Protein AF-A0A0D0E1J7-F1 (afdb_monomer)

Secondary structure (DSSP, 8-state):
-HHHHHHHTTS---------GGG-PBPTT----TT--SSPPPTT----EEEE-B-TTSSBPB-TTSPBPEEEEPPPPEEETTEEE-SB--TTSTTTT-B--HHHHHHHTT-TTTTTSBSS-GGG-PPTT-SSSBHHHHHHTSHHHHSPPBTTT--

Foldseek 3Di:
DVVCCPPPVPDDDDDDDDPPPVQQAFDQQADALPPFAQAFDDPVDAAAGWDFDADPVRHFDADPVRHGDIDGDHHDFFDAPNHTQRQADPPPDPRHRHGGHLLRSVVVNVNPPLVVAASADPPNPDDVPDQPRHSSSVSCPDPRNVPRDGPVRVD

Sequence (155 aa):
MDILDEYYGGNNHILVFDNATTHLKRADTALSAHKMPKHTPKEGNNWGVEVNTTGENGKPVYTANGRICKIKVPMADGTFDGKAQPLYSPLNHRRAGVFKGMAVILEECGFEDAINLKAQCKDFKFMKDATHCCCCRILYTQPDFVMVELLLETH

Solvent-accessible surface area (backbone atoms only — not comparable to full-atom values): 9525 Å² total; per-residue (Å²): 115,64,68,50,53,73,77,41,64,91,59,92,82,84,88,83,79,75,91,52,79,87,60,65,49,52,53,82,40,52,60,62,48,74,90,62,50,39,57,49,58,58,92,98,52,73,67,52,43,78,35,76,35,62,45,99,83,75,43,76,36,62,42,100,84,73,44,72,34,68,44,74,40,71,56,53,63,45,53,54,98,91,35,82,37,69,55,42,35,55,82,94,40,101,54,42,73,32,34,45,18,45,22,53,55,33,43,77,69,69,39,77,67,34,77,77,42,44,50,59,53,70,94,74,58,66,61,86,92,54,54,78,72,14,41,30,46,41,47,43,69,34,66,53,42,59,70,57,68,32,57,77,73,77,115

Nearest PDB structures (foldseek):
  3in9-assembly1_A  TM=7.636E-01  e=5.820E-01  Bacteroides thetaiotaomicron
  3ina-assembly1_A  TM=6.256E-01  e=4.230E-01  Bacteroides thetaiotaomicron
  3ilr-assembly1_A  TM=5.536E-01  e=1.723E+00  Bacteroides thetaiotaomicron
  3ikw-assembly1_A  TM=5.682E-01  e=1.957E+00  Bacteroides thetaiotaomicron

Radius of gyration: 19.34 Å; Cα contacts (8 Å, |Δi|>4): 221; chains: 1; bounding box: 44×58×44 Å

Organism: NCBI:txid930991

Structure (mmCIF, N/CA/C/O backbone):
data_AF-A0A0D0E1J7-F1
#
_entry.id   AF-A0A0D0E1J7-F1
#
loop_
_atom_site.group_PDB
_atom_site.id
_atom_site.type_symbol
_atom_site.label_atom_id
_atom_site.label_alt_id
_atom_site.label_comp_id
_atom_site.label_asym_id
_atom_site.label_entity_id
_atom_site.label_seq_id
_atom_site.pdbx_PDB_ins_code
_atom_site.Cartn_x
_atom_site.Cartn_y
_atom_site.Cartn_z
_atom_site.occupancy
_atom_site.B_iso_or_equiv
_atom_site.auth_seq_id
_atom_site.auth_comp_id
_atom_site.auth_asym_id
_atom_site.auth_atom_id
_atom_site.pdbx_PDB_model_num
ATOM 1 N N . MET A 1 1 ? 5.771 -24.558 -14.704 1.00 58.47 1 MET A N 1
ATOM 2 C CA . MET A 1 1 ? 6.262 -25.800 -14.054 1.00 58.47 1 MET A CA 1
ATOM 3 C C . MET A 1 1 ? 7.057 -26.643 -15.057 1.00 58.47 1 MET A C 1
ATOM 5 O O . MET A 1 1 ? 7.104 -27.862 -14.978 1.00 58.47 1 MET A O 1
ATOM 9 N N . ASP A 1 2 ? 7.759 -25.980 -15.975 1.00 66.31 2 ASP A N 1
ATOM 10 C CA . ASP A 1 2 ? 8.063 -26.558 -17.287 1.00 66.31 2 ASP A CA 1
ATOM 11 C C . ASP A 1 2 ? 9.156 -27.635 -17.214 1.00 66.31 2 ASP A C 1
ATOM 13 O O . ASP A 1 2 ? 9.142 -28.589 -17.979 1.00 66.31 2 ASP A O 1
ATOM 17 N N . ILE A 1 3 ? 10.044 -27.550 -16.217 1.00 75.69 3 ILE A N 1
ATOM 18 C CA . ILE A 1 3 ? 11.101 -28.543 -15.964 1.00 75.69 3 ILE A CA 1
ATOM 19 C C . ILE A 1 3 ? 10.521 -29.894 -15.514 1.00 75.69 3 ILE A C 1
ATOM 21 O O . ILE A 1 3 ? 11.057 -30.946 -15.857 1.00 75.69 3 ILE A O 1
ATOM 25 N N . LEU A 1 4 ? 9.448 -29.902 -14.720 1.00 80.06 4 LEU A N 1
ATOM 26 C CA . LEU A 1 4 ? 8.867 -31.164 -14.255 1.00 80.06 4 LEU A CA 1
ATOM 27 C C . LEU A 1 4 ? 8.105 -31.860 -15.379 1.00 80.06 4 LEU A C 1
ATOM 29 O O . LEU A 1 4 ? 8.221 -33.074 -15.521 1.00 80.06 4 LEU A O 1
ATOM 33 N N . ASP A 1 5 ? 7.409 -31.091 -16.210 1.00 76.88 5 ASP A N 1
ATOM 34 C CA . ASP A 1 5 ? 6.694 -31.621 -17.367 1.00 76.88 5 ASP A CA 1
ATOM 35 C C . ASP A 1 5 ? 7.664 -32.128 -18.448 1.00 76.88 5 ASP A C 1
ATOM 37 O O . ASP A 1 5 ? 7.455 -33.207 -19.005 1.00 76.88 5 ASP A O 1
ATOM 41 N N . GLU A 1 6 ? 8.764 -31.407 -18.697 1.00 82.56 6 GLU A N 1
ATOM 42 C CA . GLU A 1 6 ? 9.773 -31.762 -19.706 1.00 82.56 6 GLU A CA 1
ATOM 43 C C . GLU A 1 6 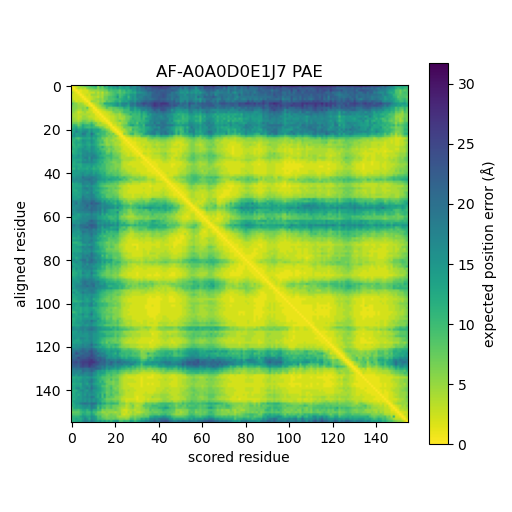? 10.562 -33.027 -19.336 1.00 82.56 6 GLU A C 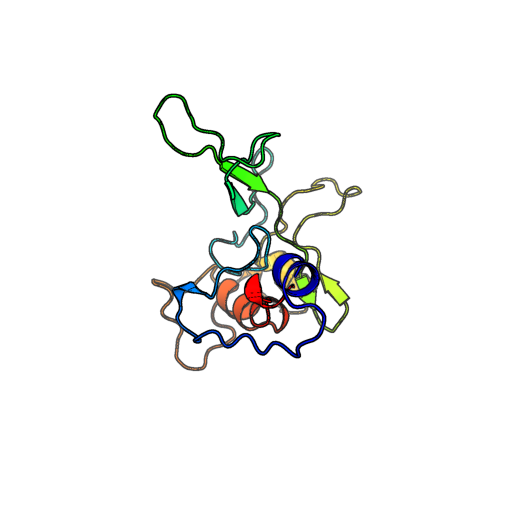1
ATOM 45 O O . GLU A 1 6 ? 10.752 -33.909 -20.175 1.00 82.56 6 GLU A O 1
ATOM 50 N N . TYR A 1 7 ? 11.010 -33.143 -18.082 1.00 80.56 7 TYR A N 1
ATOM 51 C CA . TYR A 1 7 ? 11.910 -34.229 -17.670 1.00 80.56 7 TYR A CA 1
ATOM 52 C C . TYR A 1 7 ? 11.205 -35.362 -16.917 1.00 80.56 7 TYR A C 1
ATOM 54 O O . TYR A 1 7 ? 11.750 -36.462 -16.812 1.00 80.56 7 TYR A O 1
ATOM 62 N N . TYR A 1 8 ? 10.001 -35.121 -16.393 1.00 80.44 8 TYR A N 1
ATOM 63 C CA . TYR A 1 8 ? 9.317 -36.042 -15.484 1.00 80.44 8 TYR A CA 1
ATOM 64 C C . TYR A 1 8 ? 7.786 -36.064 -15.655 1.00 80.44 8 TYR A C 1
ATOM 66 O O . TYR A 1 8 ? 7.076 -36.375 -14.693 1.00 80.44 8 TYR A O 1
ATOM 74 N N . GLY A 1 9 ? 7.268 -35.789 -16.858 1.00 76.69 9 GLY A N 1
ATOM 75 C CA . GLY A 1 9 ? 5.829 -35.631 -17.137 1.00 76.69 9 GLY A CA 1
ATOM 76 C C . GLY A 1 9 ? 4.928 -36.857 -16.896 1.00 76.69 9 GLY A C 1
ATOM 77 O O . GLY A 1 9 ? 3.716 -36.766 -17.050 1.00 76.69 9 GLY A O 1
ATOM 78 N N . GLY A 1 10 ? 5.487 -38.010 -16.513 1.00 81.69 10 GLY A N 1
ATOM 79 C CA . GLY A 1 10 ? 4.728 -39.209 -16.128 1.00 81.69 10 GLY A CA 1
ATOM 80 C C . GLY A 1 10 ? 4.525 -39.393 -14.619 1.00 81.69 10 GLY A C 1
ATOM 81 O O . GLY A 1 10 ? 3.883 -40.361 -14.216 1.00 81.69 10 GLY A O 1
ATOM 82 N N . ASN A 1 11 ? 5.088 -38.513 -13.785 1.00 81.75 11 ASN A N 1
ATOM 83 C CA . ASN A 1 11 ? 5.076 -38.647 -12.329 1.00 81.75 11 ASN A CA 1
ATOM 84 C C . ASN A 1 11 ? 4.244 -37.544 -11.669 1.00 81.75 11 ASN A C 1
ATOM 86 O O . ASN A 1 11 ? 4.262 -36.395 -12.100 1.00 81.75 11 ASN A O 1
ATOM 90 N N . ASN A 1 12 ? 3.582 -37.883 -10.561 1.00 79.69 12 ASN A N 1
ATOM 91 C CA . ASN A 1 12 ? 2.987 -36.883 -9.680 1.00 79.69 12 ASN A CA 1
ATOM 92 C C . ASN A 1 12 ? 4.080 -36.280 -8.795 1.00 79.69 12 ASN A C 1
ATOM 94 O O . ASN A 1 12 ? 4.724 -36.998 -8.027 1.00 79.69 12 ASN A O 1
ATOM 98 N N . HIS A 1 13 ? 4.262 -34.964 -8.876 1.00 80.88 13 HIS A N 1
ATOM 99 C CA . HIS A 1 13 ? 5.256 -34.234 -8.092 1.00 80.88 13 HIS A CA 1
ATOM 100 C C . HIS A 1 13 ? 4.587 -33.501 -6.933 1.00 80.88 13 HIS A C 1
ATOM 102 O O . HIS A 1 13 ? 3.605 -32.790 -7.130 1.00 80.88 13 HIS A O 1
ATOM 108 N N . ILE A 1 14 ? 5.135 -33.652 -5.726 1.00 79.94 14 ILE A N 1
ATOM 109 C CA . ILE A 1 14 ? 4.740 -32.864 -4.554 1.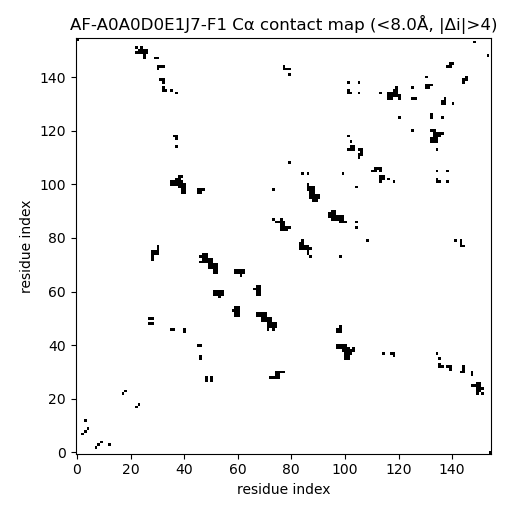00 79.94 14 ILE A CA 1
ATOM 110 C C . ILE A 1 14 ? 5.934 -31.997 -4.172 1.00 79.94 14 ILE A C 1
ATOM 112 O O . ILE A 1 14 ? 6.968 -32.506 -3.740 1.00 79.94 14 ILE A O 1
ATOM 116 N N . LEU A 1 15 ? 5.790 -30.685 -4.338 1.00 79.56 15 LEU A N 1
ATOM 117 C CA . LEU A 1 15 ? 6.775 -29.702 -3.903 1.00 79.56 15 LEU A CA 1
ATOM 118 C C . LEU A 1 15 ? 6.387 -29.224 -2.504 1.00 79.56 15 LEU A C 1
ATOM 120 O O . LEU A 1 15 ? 5.320 -28.645 -2.315 1.00 79.56 15 LEU A O 1
ATOM 124 N N . VAL A 1 16 ? 7.247 -29.492 -1.523 1.00 79.19 16 VAL A N 1
ATOM 125 C CA . VAL A 1 16 ? 7.067 -29.038 -0.141 1.00 79.19 16 VAL A CA 1
ATOM 126 C C . VAL A 1 16 ? 8.097 -27.958 0.138 1.00 79.19 16 VAL A C 1
ATOM 128 O O . VAL A 1 16 ? 9.299 -28.203 0.046 1.00 79.19 16 VAL A O 1
ATOM 131 N N . PHE A 1 17 ? 7.619 -26.772 0.492 1.00 75.38 17 PHE A N 1
ATOM 132 C CA . PHE A 1 17 ? 8.446 -25.666 0.956 1.00 75.38 17 PHE A CA 1
ATOM 133 C C . PHE A 1 17 ? 8.258 -25.504 2.462 1.00 75.38 17 PHE A C 1
ATOM 135 O O . PHE A 1 17 ? 7.186 -25.802 2.994 1.00 75.38 17 PHE A O 1
ATOM 142 N N . ASP A 1 18 ? 9.299 -25.058 3.161 1.00 77.12 18 ASP A N 1
ATOM 143 C CA . ASP A 1 18 ? 9.134 -24.647 4.548 1.00 77.12 18 ASP A CA 1
ATOM 144 C C . ASP A 1 18 ? 8.500 -23.243 4.615 1.00 77.12 18 ASP A C 1
ATOM 146 O O . ASP A 1 18 ? 8.586 -22.439 3.686 1.00 77.12 18 ASP A O 1
ATOM 150 N N . ASN A 1 19 ? 7.847 -22.926 5.734 1.00 66.38 19 ASN A N 1
ATOM 151 C CA . ASN A 1 19 ? 7.306 -21.585 5.983 1.00 66.38 19 ASN A CA 1
ATOM 152 C C . ASN A 1 19 ? 8.397 -20.623 6.493 1.00 66.38 19 ASN A C 1
ATOM 154 O O . ASN A 1 19 ? 8.105 -19.717 7.284 1.00 66.38 19 ASN A O 1
ATOM 158 N N . ALA A 1 20 ? 9.667 -20.821 6.111 1.00 72.56 20 ALA A N 1
ATOM 159 C CA . ALA A 1 20 ? 10.720 -19.899 6.505 1.00 72.56 20 ALA A CA 1
ATOM 160 C C . ALA A 1 20 ? 10.433 -18.506 5.929 1.00 72.56 20 ALA A C 1
ATOM 162 O O . ALA A 1 20 ? 9.971 -18.341 4.799 1.00 72.56 20 ALA A O 1
ATOM 163 N N . THR A 1 21 ? 10.738 -17.466 6.706 1.00 67.50 21 THR A N 1
ATOM 164 C CA . THR A 1 21 ? 10.434 -16.070 6.343 1.00 67.50 21 THR A CA 1
ATOM 165 C C . THR A 1 21 ? 11.096 -15.620 5.037 1.00 67.50 21 THR A C 1
ATOM 167 O O . THR A 1 21 ? 10.645 -14.657 4.419 1.00 67.50 21 THR A O 1
ATOM 170 N N . THR A 1 22 ? 12.126 -16.337 4.584 1.00 61.50 22 THR A N 1
ATOM 171 C CA . THR A 1 22 ? 12.816 -16.158 3.300 1.00 61.50 22 THR A CA 1
ATOM 172 C C . THR A 1 22 ? 11.938 -16.449 2.083 1.00 61.50 22 THR A C 1
ATOM 174 O O . THR A 1 22 ? 12.212 -15.919 1.007 1.00 61.50 22 THR A O 1
ATOM 177 N N . HIS A 1 23 ? 10.871 -17.232 2.247 1.00 60.66 23 HIS A N 1
ATOM 178 C CA . HIS A 1 23 ? 9.929 -17.607 1.191 1.00 60.66 23 HIS A CA 1
ATOM 179 C C . HIS A 1 23 ? 8.694 -16.692 1.124 1.00 60.66 23 HIS A C 1
ATOM 181 O O . HIS A 1 23 ? 7.900 -16.781 0.195 1.00 60.66 23 HIS A O 1
ATOM 187 N N . LEU A 1 24 ? 8.567 -15.721 2.036 1.00 74.12 24 LEU A N 1
ATOM 188 C CA . LEU A 1 24 ? 7.419 -14.807 2.114 1.00 74.12 24 LEU A CA 1
ATOM 189 C C . LEU A 1 24 ? 7.500 -13.622 1.130 1.00 74.12 24 LEU A C 1
ATOM 191 O O . LEU A 1 24 ? 6.955 -12.545 1.398 1.00 74.12 24 LEU A O 1
ATOM 195 N N . LYS A 1 25 ? 8.199 -13.772 -0.004 1.00 82.94 25 LYS A N 1
ATOM 196 C CA . LYS A 1 25 ? 8.289 -12.688 -0.989 1.00 82.94 25 LYS A CA 1
ATOM 197 C C . LYS A 1 25 ? 6.933 -12.522 -1.686 1.00 82.94 25 LYS A C 1
ATOM 199 O O . LYS A 1 25 ? 6.490 -13.401 -2.417 1.00 82.94 25 LYS A O 1
ATOM 204 N N . ARG A 1 26 ? 6.315 -11.358 -1.496 1.00 86.56 26 ARG A N 1
ATOM 205 C CA . ARG A 1 26 ? 5.124 -10.908 -2.233 1.00 86.56 26 ARG A CA 1
ATOM 206 C C . ARG A 1 26 ? 5.518 -10.295 -3.578 1.00 86.56 26 ARG A C 1
ATOM 208 O O . ARG A 1 26 ? 6.674 -9.904 -3.766 1.00 86.56 26 ARG A O 1
ATOM 215 N N . ALA A 1 27 ? 4.556 -10.182 -4.494 1.00 88.12 27 ALA A N 1
ATOM 216 C CA . ALA A 1 27 ? 4.764 -9.452 -5.741 1.00 88.12 27 ALA A CA 1
ATOM 217 C C . ALA A 1 27 ? 5.204 -8.002 -5.466 1.00 88.12 27 ALA A C 1
ATOM 219 O O . ALA A 1 27 ? 4.813 -7.392 -4.470 1.00 88.12 27 ALA A O 1
ATOM 220 N N . ASP A 1 28 ? 6.019 -7.440 -6.357 1.00 88.19 28 ASP A N 1
ATOM 221 C CA . ASP A 1 28 ? 6.655 -6.135 -6.142 1.00 88.19 28 ASP A CA 1
ATOM 222 C C . ASP A 1 28 ? 5.631 -4.981 -6.007 1.00 88.19 28 ASP A C 1
ATOM 224 O O . ASP A 1 28 ? 5.905 -3.979 -5.348 1.00 88.19 28 ASP A O 1
ATOM 228 N N . THR A 1 29 ? 4.437 -5.130 -6.590 1.00 90.88 29 THR A N 1
ATOM 229 C CA . THR A 1 29 ? 3.317 -4.171 -6.521 1.00 90.88 29 THR A CA 1
ATOM 230 C C . THR A 1 29 ? 2.228 -4.570 -5.525 1.00 90.88 29 THR A C 1
ATOM 232 O O . THR A 1 29 ? 1.186 -3.914 -5.470 1.00 90.88 29 THR A O 1
ATOM 235 N N . ALA A 1 30 ? 2.433 -5.636 -4.750 1.00 91.25 30 ALA A N 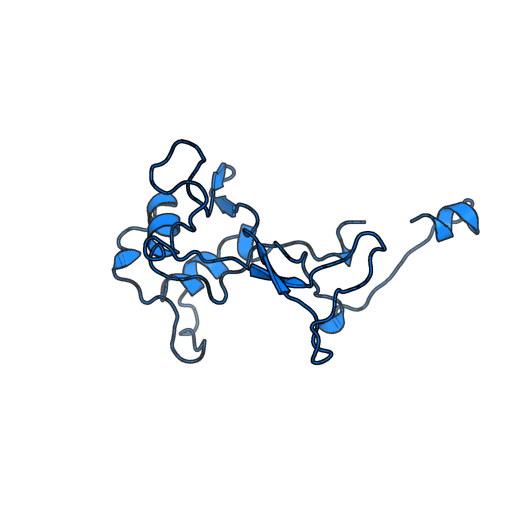1
ATOM 236 C CA . ALA A 1 30 ? 1.405 -6.177 -3.876 1.00 91.25 30 ALA A CA 1
ATOM 237 C C . ALA A 1 30 ? 1.016 -5.218 -2.737 1.00 91.25 30 ALA A C 1
ATOM 239 O O . ALA A 1 30 ? 1.790 -4.341 -2.335 1.00 91.25 30 ALA A O 1
ATOM 240 N N . LEU A 1 31 ? -0.189 -5.413 -2.196 1.00 92.25 31 LEU A N 1
ATOM 241 C CA . LEU A 1 31 ? -0.738 -4.561 -1.147 1.00 92.25 31 LEU A CA 1
ATOM 242 C C . LEU A 1 31 ? 0.133 -4.568 0.115 1.00 92.25 31 LEU A C 1
ATOM 244 O O . LEU A 1 31 ? 0.597 -5.604 0.604 1.00 92.25 31 LEU A O 1
ATOM 248 N N . SER A 1 32 ? 0.351 -3.375 0.662 1.00 90.75 32 SER A N 1
ATOM 249 C CA . SER A 1 32 ? 1.065 -3.183 1.918 1.00 90.75 32 SER A CA 1
ATOM 250 C C . SER A 1 32 ? 0.665 -1.872 2.568 1.00 90.75 32 SER A C 1
ATOM 252 O O . SER A 1 32 ? 0.775 -0.813 1.960 1.00 90.75 32 SER A O 1
ATOM 254 N N . ALA A 1 33 ? 0.289 -1.928 3.845 1.00 90.44 33 ALA A N 1
ATOM 255 C CA . ALA A 1 33 ? -0.002 -0.735 4.637 1.00 90.44 33 ALA A CA 1
ATOM 256 C C . ALA A 1 33 ? 1.268 0.049 5.032 1.00 90.44 33 ALA A C 1
ATOM 258 O O . ALA A 1 33 ? 1.197 1.140 5.604 1.00 90.44 33 ALA A O 1
ATOM 259 N N . HIS A 1 34 ? 2.453 -0.513 4.784 1.00 86.44 34 HIS A N 1
ATOM 260 C CA . HIS A 1 34 ? 3.712 0.037 5.263 1.00 86.44 34 HIS A CA 1
ATOM 261 C C . HIS A 1 34 ? 4.176 1.220 4.397 1.00 86.44 34 HIS A C 1
ATOM 263 O O . HIS A 1 34 ? 4.221 1.130 3.173 1.00 86.44 34 HIS A O 1
ATOM 269 N N . LYS A 1 35 ? 4.584 2.327 5.037 1.00 89.75 35 LYS A N 1
ATOM 270 C CA . LYS A 1 35 ? 5.051 3.578 4.394 1.00 89.75 35 LYS A CA 1
ATOM 271 C C . LYS A 1 35 ? 4.014 4.315 3.530 1.00 89.75 35 LYS A C 1
ATOM 273 O O . LYS A 1 35 ? 4.391 5.295 2.884 1.00 89.75 35 LYS A O 1
ATOM 278 N N . MET A 1 36 ? 2.743 3.909 3.531 1.00 94.56 36 MET A N 1
ATOM 279 C CA . MET A 1 36 ? 1.674 4.662 2.867 1.00 94.56 36 MET A CA 1
ATOM 280 C C . MET A 1 36 ? 1.515 6.052 3.519 1.00 94.56 36 MET A C 1
ATOM 282 O O . MET A 1 36 ? 1.416 6.151 4.745 1.00 94.56 36 MET A O 1
ATOM 286 N N . PRO A 1 37 ? 1.484 7.151 2.744 1.00 95.81 37 PRO A N 1
ATOM 287 C CA . PRO A 1 37 ? 1.184 8.477 3.266 1.00 95.81 37 PRO A CA 1
ATOM 288 C C . PRO A 1 37 ? -0.249 8.557 3.790 1.00 95.81 37 PRO A C 1
ATOM 290 O O . PRO A 1 37 ? -1.183 8.064 3.162 1.00 95.81 37 PRO A O 1
ATOM 293 N N . LYS A 1 38 ? -0.455 9.242 4.919 1.00 96.81 38 LYS A N 1
ATOM 294 C CA . LYS A 1 38 ? -1.810 9.488 5.440 1.00 96.81 38 LYS A CA 1
ATOM 295 C C . LYS A 1 38 ? -2.636 10.364 4.503 1.00 96.81 38 LYS A C 1
ATOM 297 O O . LYS A 1 38 ? -3.799 10.073 4.253 1.00 96.81 38 LYS A O 1
ATOM 302 N N . HIS A 1 39 ? -2.029 11.440 4.017 1.00 97.00 39 HIS A N 1
ATOM 303 C CA . HIS A 1 39 ? -2.682 12.417 3.159 1.00 97.00 39 HIS A CA 1
ATOM 304 C C . HIS A 1 39 ? -2.295 12.181 1.707 1.00 97.00 39 HIS A C 1
ATOM 306 O O . HIS A 1 39 ? -1.195 11.696 1.422 1.00 97.00 39 HIS A O 1
ATOM 312 N N . THR A 1 40 ? -3.176 12.584 0.798 1.00 95.88 40 THR A N 1
ATOM 313 C CA . THR A 1 40 ? -2.849 12.683 -0.622 1.00 95.88 40 THR A CA 1
ATOM 314 C C . THR A 1 40 ? -1.568 13.520 -0.773 1.00 95.88 40 THR A C 1
ATOM 316 O O . THR A 1 40 ? -1.486 14.596 -0.168 1.00 95.88 40 THR A O 1
ATOM 319 N N . PRO A 1 41 ? -0.558 13.075 -1.546 1.00 95.44 41 PRO A N 1
ATOM 320 C CA . PRO A 1 41 ? 0.664 13.845 -1.786 1.00 95.44 41 PRO A CA 1
ATOM 321 C C . PRO A 1 41 ? 0.378 15.266 -2.298 1.00 95.44 41 PRO A C 1
ATOM 323 O O . PRO A 1 41 ? -0.734 15.571 -2.718 1.00 95.44 41 PRO A O 1
ATOM 326 N N . LYS A 1 42 ? 1.357 16.173 -2.286 1.00 93.25 42 LYS A N 1
ATOM 327 C CA . LYS A 1 42 ? 1.192 17.507 -2.903 1.00 93.25 42 LYS A CA 1
ATOM 328 C C . LYS A 1 42 ? 1.297 17.409 -4.428 1.00 93.25 42 LYS A C 1
ATOM 330 O O . LYS A 1 42 ? 1.923 16.480 -4.927 1.00 93.25 42 LYS A O 1
ATOM 335 N N . GLU A 1 43 ? 0.708 18.354 -5.162 1.00 88.19 43 GLU A N 1
ATOM 336 C CA . GLU A 1 43 ? 0.896 18.438 -6.620 1.00 88.19 43 GLU A CA 1
ATOM 337 C C . GLU A 1 43 ? 2.399 18.488 -6.970 1.00 88.19 43 GLU A C 1
ATOM 339 O O . GLU A 1 43 ? 3.201 19.066 -6.235 1.00 88.19 43 GLU A O 1
ATOM 344 N N . GLY A 1 44 ? 2.790 17.803 -8.048 1.00 86.75 44 GLY A N 1
ATOM 345 C CA . GLY A 1 44 ? 4.195 17.618 -8.439 1.00 86.75 44 GLY A CA 1
ATOM 346 C C . GLY A 1 44 ? 4.928 16.474 -7.724 1.00 86.75 44 GLY A C 1
ATOM 347 O O . GLY A 1 44 ? 6.006 16.088 -8.161 1.00 86.75 44 GLY A O 1
ATOM 348 N N . ASN A 1 45 ? 4.340 15.883 -6.678 1.00 89.06 45 ASN A N 1
ATOM 349 C CA . ASN A 1 45 ? 4.854 14.685 -6.019 1.00 89.06 45 ASN A CA 1
ATOM 350 C C . ASN A 1 45 ? 3.811 13.565 -6.041 1.00 89.06 45 ASN A C 1
ATOM 352 O O . ASN A 1 45 ? 2.608 13.802 -5.956 1.00 89.06 45 ASN A O 1
ATOM 356 N N . ASN A 1 46 ? 4.279 12.321 -6.094 1.00 94.25 46 ASN A N 1
ATOM 357 C CA . ASN A 1 46 ? 3.424 11.152 -5.936 1.00 94.25 46 ASN A CA 1
ATOM 358 C C . ASN A 1 46 ? 4.103 10.107 -5.049 1.00 94.25 46 ASN A C 1
ATOM 360 O O . ASN A 1 46 ? 5.323 10.128 -4.840 1.00 94.25 46 ASN A O 1
ATOM 364 N N . TRP A 1 47 ? 3.294 9.201 -4.521 1.00 95.06 47 TRP A N 1
ATOM 365 C CA . TRP A 1 47 ? 3.757 8.040 -3.785 1.00 95.06 47 TRP A CA 1
ATOM 366 C C . TRP A 1 47 ? 3.520 6.775 -4.604 1.00 95.06 47 TRP A C 1
ATOM 368 O O . TRP A 1 47 ? 2.555 6.695 -5.353 1.00 95.06 47 TRP A O 1
ATOM 378 N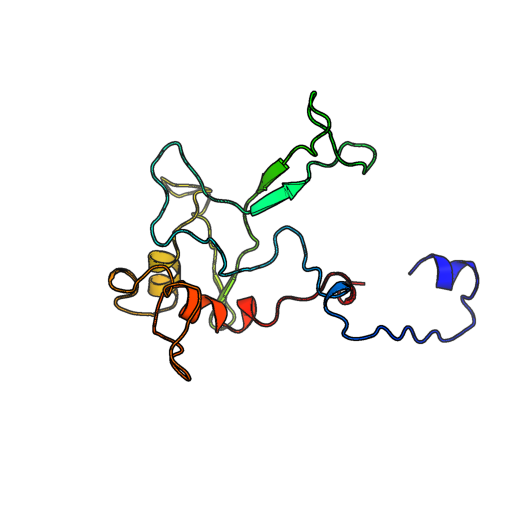 N . GLY A 1 48 ? 4.427 5.816 -4.467 1.00 93.69 48 GLY A N 1
ATOM 379 C CA . GLY A 1 48 ? 4.387 4.517 -5.120 1.00 93.69 48 GLY A CA 1
ATOM 380 C C . GLY A 1 48 ? 5.434 3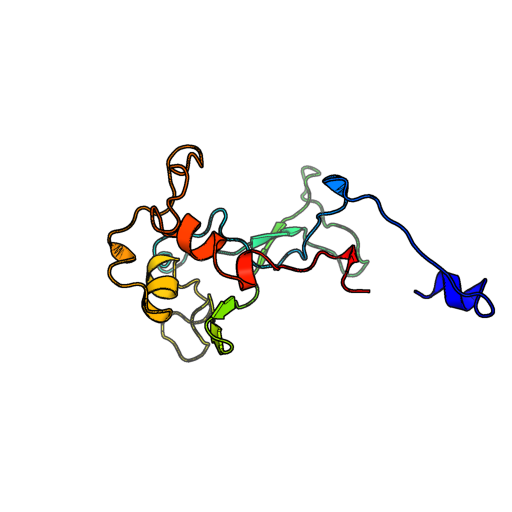.602 -4.495 1.00 93.69 48 GLY A C 1
ATOM 381 O O . GLY A 1 48 ? 6.299 4.065 -3.739 1.00 93.69 48 GLY A O 1
ATOM 382 N N . VAL A 1 49 ? 5.356 2.314 -4.806 1.00 92.56 49 VAL A N 1
ATOM 383 C CA . VAL A 1 49 ? 6.299 1.304 -4.320 1.00 92.56 49 VAL A CA 1
ATOM 384 C C . VAL A 1 49 ? 7.579 1.381 -5.143 1.00 92.56 49 VAL A C 1
ATOM 386 O O . VAL A 1 49 ? 7.538 1.530 -6.362 1.00 92.56 49 VAL A O 1
ATOM 389 N N . GLU A 1 50 ? 8.728 1.322 -4.474 1.00 92.00 50 GLU A N 1
ATOM 390 C CA . GLU A 1 50 ? 10.018 1.262 -5.155 1.00 92.00 50 GLU A CA 1
ATOM 391 C C . GLU A 1 50 ? 10.304 -0.164 -5.611 1.00 92.00 50 GLU A C 1
ATOM 393 O O . GLU A 1 50 ? 10.476 -1.056 -4.779 1.00 92.00 50 GLU A O 1
ATOM 398 N N . VAL A 1 51 ? 10.422 -0.350 -6.920 1.00 90.88 51 VAL A N 1
ATOM 399 C CA . VAL A 1 51 ? 10.720 -1.643 -7.537 1.00 90.88 51 VAL A CA 1
ATOM 400 C C . VAL A 1 51 ? 12.016 -1.555 -8.326 1.00 90.88 51 VAL A C 1
ATOM 402 O O . VAL A 1 51 ? 12.373 -0.495 -8.851 1.00 90.88 51 VAL A O 1
ATOM 405 N N . ASN A 1 52 ? 12.751 -2.661 -8.379 1.00 91.44 52 ASN A N 1
ATOM 406 C CA . ASN A 1 52 ? 14.006 -2.717 -9.116 1.00 91.44 52 ASN A CA 1
ATOM 407 C C . ASN A 1 52 ? 13.716 -2.644 -10.619 1.00 91.44 52 ASN A C 1
ATOM 409 O O . ASN A 1 52 ? 12.884 -3.382 -11.143 1.00 91.44 52 ASN A O 1
ATOM 413 N N . THR A 1 53 ? 14.414 -1.759 -11.322 1.00 88.50 53 THR A N 1
ATOM 414 C CA . THR A 1 53 ? 14.301 -1.654 -12.774 1.00 88.50 53 THR A CA 1
ATOM 415 C C . THR A 1 53 ? 14.942 -2.871 -13.419 1.00 88.50 53 THR A C 1
ATOM 417 O O . THR A 1 53 ? 16.109 -3.171 -13.161 1.00 88.50 53 THR A O 1
ATOM 420 N N . THR A 1 54 ? 14.189 -3.534 -14.288 1.00 87.12 54 THR A N 1
ATOM 421 C CA . THR A 1 54 ? 14.652 -4.682 -15.065 1.00 87.12 54 THR A CA 1
ATOM 422 C C . THR A 1 54 ? 14.802 -4.248 -16.521 1.00 87.12 54 THR A C 1
ATOM 424 O O . THR A 1 54 ? 13.921 -3.571 -17.048 1.00 87.12 54 THR A O 1
ATOM 427 N N . GLY A 1 55 ? 15.937 -4.558 -17.147 1.00 84.94 55 GLY A N 1
ATOM 428 C CA . GLY A 1 55 ? 16.163 -4.285 -18.567 1.00 84.94 55 GLY A CA 1
ATOM 429 C C . GLY A 1 55 ? 15.426 -5.283 -19.462 1.00 84.94 55 GLY A C 1
ATOM 430 O O . GLY A 1 55 ? 14.882 -6.276 -18.986 1.00 84.94 55 GLY A O 1
ATOM 431 N N . GLU A 1 56 ? 15.471 -5.066 -20.777 1.00 84.25 56 GLU A N 1
ATOM 432 C CA . GLU A 1 56 ? 14.846 -5.950 -21.783 1.00 84.25 56 GLU A CA 1
ATOM 433 C C . GLU A 1 56 ? 15.322 -7.412 -21.700 1.00 84.25 56 GLU A C 1
ATOM 435 O O . GLU A 1 56 ? 14.630 -8.334 -22.111 1.00 84.25 56 GLU A O 1
ATOM 440 N N . ASN A 1 57 ? 16.500 -7.635 -21.121 1.00 83.81 57 ASN A N 1
ATOM 441 C CA . ASN A 1 57 ? 17.115 -8.944 -20.918 1.00 83.81 57 ASN A CA 1
ATOM 442 C C . ASN A 1 57 ? 16.698 -9.642 -19.608 1.00 83.81 57 ASN A C 1
ATOM 444 O O . ASN A 1 57 ? 17.310 -10.648 -19.244 1.00 83.81 57 ASN A O 1
ATOM 448 N N . GLY A 1 58 ? 15.744 -9.087 -18.854 1.00 80.38 58 GLY A N 1
ATOM 449 C CA . GLY A 1 58 ? 15.316 -9.637 -17.565 1.00 80.38 58 GLY A CA 1
ATOM 450 C C . GLY A 1 58 ? 16.310 -9.421 -16.415 1.00 80.38 58 GLY A C 1
ATOM 451 O O . GLY A 1 58 ? 16.099 -9.944 -15.322 1.00 80.38 58 GLY A O 1
ATOM 452 N N . LYS A 1 59 ? 17.396 -8.659 -16.619 1.00 84.94 59 LYS A N 1
ATOM 453 C CA . LYS A 1 59 ? 18.414 -8.396 -15.586 1.00 84.94 59 LYS A CA 1
ATOM 454 C C . LYS A 1 59 ? 18.215 -7.032 -14.915 1.00 84.94 59 LYS A C 1
ATOM 456 O O . LYS A 1 59 ? 17.750 -6.097 -15.571 1.00 84.94 59 LYS A O 1
ATOM 461 N N . PRO A 1 60 ? 18.610 -6.873 -13.636 1.00 87.56 60 PRO A N 1
ATOM 462 C CA . PRO A 1 60 ? 18.563 -5.581 -12.960 1.00 87.56 60 PRO A CA 1
ATOM 463 C C . PRO A 1 60 ? 19.420 -4.538 -13.682 1.00 87.56 60 PRO A C 1
ATOM 465 O O . PRO A 1 60 ? 20.559 -4.812 -14.067 1.00 87.56 60 PRO A O 1
ATOM 468 N N . VAL A 1 61 ? 18.890 -3.328 -13.830 1.00 91.06 61 VAL A N 1
ATOM 469 C CA . VAL A 1 61 ? 19.643 -2.177 -14.339 1.00 91.06 61 VAL A CA 1
ATOM 470 C C . VAL A 1 61 ? 20.427 -1.561 -13.188 1.00 91.06 61 VAL A C 1
ATOM 472 O O . VAL A 1 61 ? 19.887 -1.371 -12.099 1.00 91.06 61 VAL A O 1
ATOM 475 N N . TYR A 1 62 ? 21.693 -1.223 -13.422 1.00 89.25 62 TYR A N 1
ATOM 476 C CA . TYR A 1 62 ? 22.563 -0.605 -12.424 1.00 89.25 62 TYR A CA 1
ATOM 477 C C . TYR A 1 62 ? 22.849 0.857 -12.771 1.00 89.25 62 TYR A C 1
ATOM 479 O O . TYR A 1 62 ? 23.050 1.223 -13.925 1.00 89.25 62 TYR A O 1
ATOM 487 N N . THR A 1 63 ? 22.892 1.693 -11.740 1.00 87.94 63 THR A N 1
ATOM 488 C CA . THR A 1 63 ? 23.398 3.067 -11.799 1.00 87.94 63 THR A CA 1
ATOM 489 C C . THR A 1 63 ? 24.913 3.071 -12.019 1.00 87.94 63 THR A C 1
ATOM 491 O O . THR A 1 63 ? 25.588 2.088 -11.714 1.00 87.94 63 THR A O 1
ATOM 494 N N . ALA A 1 64 ? 25.474 4.208 -12.450 1.00 88.56 64 ALA A N 1
ATOM 495 C CA . ALA A 1 64 ? 26.923 4.388 -12.620 1.00 88.56 64 ALA A CA 1
ATOM 496 C C . ALA A 1 64 ? 27.749 4.049 -11.358 1.00 88.56 64 ALA A C 1
ATOM 498 O O . ALA A 1 64 ? 28.916 3.690 -11.454 1.00 88.56 64 ALA A O 1
ATOM 499 N N . ASN A 1 65 ? 27.123 4.102 -10.178 1.00 88.69 65 ASN A N 1
ATOM 500 C CA . ASN A 1 65 ? 27.741 3.798 -8.886 1.00 88.69 65 ASN A CA 1
ATOM 501 C C . ASN A 1 65 ? 27.600 2.316 -8.474 1.00 88.69 65 ASN A C 1
ATOM 503 O O . ASN A 1 65 ? 27.839 1.981 -7.314 1.00 88.69 65 ASN A O 1
ATOM 507 N N . GLY A 1 66 ? 27.126 1.436 -9.364 1.00 86.38 66 GLY A N 1
ATOM 508 C CA . GLY A 1 66 ? 26.954 0.003 -9.097 1.00 86.38 66 GLY A CA 1
ATOM 509 C C . GLY A 1 66 ? 25.748 -0.364 -8.221 1.00 86.38 66 GLY A C 1
ATOM 510 O O . GLY A 1 66 ? 25.601 -1.520 -7.833 1.00 86.38 66 GLY A O 1
ATOM 511 N N . ARG A 1 67 ? 24.856 0.585 -7.898 1.00 87.81 67 ARG A N 1
ATOM 512 C CA . ARG A 1 67 ? 23.587 0.297 -7.196 1.00 87.81 67 ARG A CA 1
ATOM 513 C C . ARG A 1 67 ? 22.476 -0.013 -8.190 1.00 87.81 67 ARG A C 1
ATOM 515 O O . ARG A 1 67 ? 22.413 0.642 -9.224 1.00 87.81 67 ARG A O 1
ATOM 522 N N . ILE A 1 68 ? 21.576 -0.932 -7.848 1.00 88.44 68 ILE A N 1
ATOM 523 C CA . ILE A 1 68 ? 20.390 -1.246 -8.660 1.00 88.44 68 ILE A CA 1
ATOM 524 C C . ILE A 1 68 ? 19.507 0.004 -8.801 1.00 88.44 68 ILE A C 1
ATOM 526 O O . ILE A 1 68 ? 19.193 0.672 -7.810 1.00 88.44 68 ILE A O 1
ATOM 530 N N . CYS A 1 69 ? 19.125 0.321 -10.035 1.00 90.75 69 CYS A N 1
ATOM 531 C CA . CYS A 1 69 ? 18.157 1.357 -10.367 1.00 90.75 69 CYS A CA 1
ATOM 532 C C . CYS A 1 69 ? 16.781 0.970 -9.827 1.00 90.75 69 CYS A C 1
ATOM 534 O O . CYS A 1 69 ? 16.355 -0.178 -9.955 1.00 90.75 69 CYS A O 1
ATOM 536 N N . LYS A 1 70 ? 16.072 1.940 -9.248 1.00 91.12 70 LYS A N 1
ATOM 537 C CA . LYS A 1 70 ? 14.704 1.750 -8.771 1.00 91.12 70 LYS A CA 1
ATOM 538 C C . LYS A 1 70 ? 13.767 2.739 -9.435 1.00 91.12 70 LYS A C 1
ATOM 540 O O . LYS A 1 70 ? 14.109 3.913 -9.576 1.00 91.12 70 LYS A O 1
ATOM 545 N N . ILE A 1 71 ? 12.576 2.269 -9.774 1.00 91.31 71 ILE A N 1
ATOM 546 C CA . ILE A 1 71 ? 11.457 3.098 -10.227 1.00 91.31 71 ILE A CA 1
ATOM 547 C C . ILE A 1 71 ? 10.343 3.058 -9.186 1.00 91.31 71 ILE A C 1
ATOM 549 O O . ILE A 1 71 ? 10.234 2.104 -8.418 1.00 91.31 71 ILE A O 1
ATOM 553 N N . LYS A 1 72 ? 9.518 4.104 -9.151 1.00 91.50 72 LYS A N 1
ATOM 554 C CA . LYS A 1 72 ? 8.295 4.123 -8.345 1.00 91.50 72 LYS A CA 1
ATOM 555 C C . LYS A 1 72 ? 7.124 3.703 -9.217 1.00 91.50 72 LYS A C 1
ATOM 557 O O . LYS A 1 72 ? 6.889 4.333 -10.245 1.00 91.50 72 LYS A O 1
ATOM 562 N N . VAL A 1 73 ? 6.394 2.685 -8.786 1.00 92.94 73 VAL A N 1
ATOM 563 C CA . VAL A 1 73 ? 5.207 2.174 -9.481 1.00 92.94 73 VAL A CA 1
ATOM 564 C C . VAL A 1 73 ? 3.979 2.228 -8.570 1.00 92.94 73 VAL A C 1
ATOM 566 O O . VAL A 1 73 ? 4.130 2.177 -7.343 1.00 92.94 73 VAL A O 1
ATOM 569 N N . PRO A 1 74 ? 2.764 2.351 -9.129 1.00 94.62 74 PRO A N 1
ATOM 570 C CA . PRO A 1 74 ? 1.544 2.201 -8.354 1.00 94.62 74 PRO A CA 1
ATOM 571 C C . PRO A 1 74 ? 1.470 0.815 -7.708 1.00 94.62 74 PRO A C 1
ATOM 573 O O . PRO A 1 74 ? 1.890 -0.186 -8.285 1.00 94.62 74 PRO A O 1
ATOM 576 N N . MET A 1 75 ? 0.929 0.779 -6.497 1.00 94.75 75 MET A N 1
ATOM 577 C CA . MET A 1 75 ? 0.518 -0.462 -5.844 1.00 94.75 75 MET A CA 1
ATOM 578 C C . MET A 1 75 ? -0.741 -0.996 -6.532 1.00 94.75 75 MET A C 1
ATOM 580 O O . MET A 1 75 ? -1.508 -0.201 -7.080 1.00 94.75 75 MET A O 1
ATOM 584 N N . ALA A 1 76 ? -0.948 -2.311 -6.482 1.00 93.19 76 ALA A N 1
ATOM 585 C CA . ALA A 1 76 ? -2.203 -2.924 -6.891 1.00 93.19 76 ALA A CA 1
ATOM 586 C C . ALA A 1 76 ? -3.391 -2.318 -6.125 1.00 93.19 76 ALA A C 1
ATOM 588 O O . ALA A 1 76 ? -3.233 -1.807 -5.012 1.00 93.19 76 ALA A O 1
ATOM 589 N N . ASP A 1 77 ? -4.571 -2.371 -6.736 1.00 94.00 77 ASP A N 1
ATOM 590 C CA . ASP A 1 77 ? -5.797 -1.934 -6.080 1.00 94.00 77 ASP A CA 1
ATOM 591 C C . ASP A 1 77 ? -6.164 -2.877 -4.929 1.00 94.00 77 ASP A C 1
ATOM 593 O O . ASP A 1 77 ? -5.860 -4.071 -4.953 1.00 94.00 77 ASP A O 1
ATOM 597 N N . GLY A 1 78 ? -6.806 -2.308 -3.910 1.00 92.88 78 GLY A N 1
ATOM 598 C CA . GLY A 1 78 ? -7.363 -3.064 -2.797 1.00 92.88 78 GLY A CA 1
ATOM 599 C C . GLY A 1 78 ? -8.705 -3.688 -3.147 1.00 92.88 78 GLY A C 1
ATOM 600 O O . GLY A 1 78 ? -9.275 -3.455 -4.219 1.00 92.88 78 GLY A O 1
ATOM 601 N N . THR A 1 79 ? -9.261 -4.418 -2.191 1.00 93.56 79 THR A N 1
ATOM 602 C CA . THR A 1 79 ? -10.674 -4.795 -2.205 1.00 93.56 79 THR A CA 1
ATOM 603 C C . THR A 1 79 ? -11.293 -4.568 -0.836 1.00 93.56 79 THR A C 1
ATOM 605 O O . THR A 1 79 ? -10.717 -4.917 0.187 1.00 93.56 79 THR A O 1
ATOM 608 N N . PHE A 1 80 ? -12.488 -3.990 -0.813 1.00 91.81 80 PHE A N 1
ATOM 609 C CA . PHE A 1 80 ? -13.242 -3.743 0.409 1.00 91.81 80 PHE A CA 1
ATOM 610 C C . PHE A 1 80 ? -14.695 -4.170 0.195 1.00 91.81 80 PHE A C 1
ATOM 612 O O . PHE A 1 80 ? -15.296 -3.813 -0.820 1.00 91.81 80 PHE A O 1
ATOM 619 N N . ASP A 1 81 ? -15.239 -4.992 1.098 1.00 88.69 81 ASP A N 1
ATOM 620 C CA . ASP A 1 81 ? -16.576 -5.602 0.979 1.00 88.69 81 ASP A CA 1
ATOM 621 C C . ASP A 1 81 ? -16.856 -6.232 -0.402 1.00 88.69 81 ASP A C 1
ATOM 623 O O . ASP A 1 81 ? -17.928 -6.086 -0.993 1.00 88.69 81 ASP A O 1
ATOM 627 N N . GLY A 1 82 ? -15.850 -6.918 -0.955 1.00 88.06 82 GLY A N 1
ATOM 628 C CA . GLY A 1 82 ? -15.934 -7.587 -2.258 1.00 88.06 82 GLY A CA 1
ATOM 629 C C . GLY A 1 82 ? -15.914 -6.649 -3.471 1.00 88.06 82 GLY A C 1
ATOM 630 O O . GLY A 1 82 ? -16.059 -7.115 -4.600 1.00 88.06 82 GLY A O 1
ATOM 631 N N . LYS A 1 83 ? -15.721 -5.340 -3.274 1.00 91.75 83 LYS A N 1
ATOM 632 C CA . LYS A 1 83 ? -15.574 -4.355 -4.352 1.00 91.75 83 LYS A CA 1
ATOM 633 C C . LYS A 1 83 ? -14.122 -3.932 -4.499 1.00 91.75 83 LYS A C 1
ATOM 635 O O . LYS A 1 83 ? -13.408 -3.805 -3.511 1.00 91.75 83 LYS A O 1
ATOM 640 N N . ALA A 1 84 ? -13.703 -3.668 -5.735 1.00 94.19 84 ALA A N 1
ATOM 641 C CA . ALA A 1 84 ? -12.406 -3.058 -5.997 1.00 94.19 84 ALA A CA 1
ATOM 642 C C . ALA A 1 84 ? -12.318 -1.699 -5.289 1.00 94.19 84 ALA A C 1
ATOM 644 O O . ALA A 1 84 ? -13.234 -0.882 -5.410 1.00 94.19 84 ALA A O 1
ATOM 645 N N . GLN A 1 85 ? -11.215 -1.469 -4.581 1.00 95.62 85 GLN A N 1
ATOM 646 C CA . GLN A 1 85 ? -10.928 -0.234 -3.866 1.00 95.62 85 GLN A CA 1
ATOM 647 C C . GLN A 1 85 ? -9.655 0.405 -4.437 1.00 95.62 85 GLN A C 1
ATOM 649 O O . GLN A 1 85 ? -8.543 0.085 -4.000 1.00 95.62 85 GLN A O 1
ATOM 654 N N . PRO A 1 86 ? -9.788 1.305 -5.433 1.00 95.69 86 PRO A N 1
ATOM 655 C CA . PRO A 1 86 ? -8.639 1.931 -6.063 1.00 95.69 86 PRO A CA 1
ATOM 656 C C . PRO A 1 86 ? -7.857 2.797 -5.082 1.00 95.69 86 PRO A C 1
ATOM 658 O O . PRO A 1 86 ? -8.413 3.717 -4.471 1.00 95.69 86 PRO A O 1
ATOM 661 N N . LEU A 1 87 ? -6.549 2.562 -4.972 1.00 96.38 87 LEU A N 1
ATOM 662 C CA . LEU A 1 87 ? -5.677 3.341 -4.078 1.00 96.38 87 LEU A CA 1
ATOM 663 C C . LEU A 1 87 ? -5.197 4.654 -4.719 1.00 96.38 87 LEU A C 1
ATOM 665 O O . LEU A 1 87 ? -4.725 5.573 -4.038 1.00 96.38 87 LEU A O 1
ATOM 669 N N . TYR A 1 88 ? -5.327 4.746 -6.040 1.00 96.81 88 TYR A N 1
ATOM 670 C CA . TYR A 1 88 ? -4.929 5.882 -6.861 1.00 96.81 88 TYR A CA 1
ATOM 671 C C . TYR A 1 88 ? -6.165 6.525 -7.490 1.00 96.81 88 TYR A C 1
ATOM 673 O O . TYR A 1 88 ? -7.185 5.878 -7.722 1.00 96.81 88 TYR A O 1
ATOM 681 N N . SER A 1 89 ? -6.097 7.830 -7.740 1.00 95.19 89 SER A N 1
ATOM 682 C CA . SER A 1 89 ? -7.208 8.545 -8.373 1.00 95.19 89 SER A CA 1
ATOM 683 C C . SER A 1 89 ? -7.401 8.067 -9.819 1.00 95.19 89 SER A C 1
ATOM 685 O O . SER A 1 89 ? -6.406 7.920 -10.537 1.00 95.19 89 SER A O 1
ATOM 687 N N . PRO A 1 90 ? -8.649 7.892 -10.287 1.00 93.00 90 PRO A N 1
ATOM 688 C CA . PRO A 1 90 ? -8.922 7.415 -11.638 1.00 93.00 90 PRO A CA 1
ATOM 689 C C . PRO A 1 90 ? -8.496 8.438 -12.697 1.00 93.00 90 PRO A C 1
ATOM 691 O O . PRO A 1 90 ? -8.329 9.625 -12.409 1.00 93.00 90 PRO A O 1
ATOM 694 N N . LEU A 1 91 ? -8.368 7.982 -13.946 1.00 88.69 91 LEU A N 1
ATOM 695 C CA . LEU A 1 91 ? -7.877 8.797 -15.064 1.00 88.69 91 LEU A CA 1
ATOM 696 C C . LEU A 1 91 ? -8.714 10.066 -15.319 1.00 88.69 91 LEU A C 1
ATOM 698 O O . LEU A 1 91 ? -8.183 11.088 -15.733 1.00 88.69 91 LEU A O 1
ATOM 702 N N . ASN A 1 92 ? -10.011 10.017 -15.005 1.00 90.19 92 ASN A N 1
ATOM 703 C CA . ASN A 1 92 ? -10.961 11.117 -15.205 1.00 90.19 92 ASN A CA 1
ATOM 704 C C . ASN A 1 92 ? -11.009 12.113 -14.030 1.00 90.19 92 ASN A C 1
ATOM 706 O O . ASN A 1 92 ? -11.960 12.881 -13.902 1.00 90.19 92 ASN A O 1
ATOM 710 N N . HIS A 1 93 ? -10.022 12.090 -13.134 1.00 88.19 93 HIS A N 1
ATOM 711 C CA . HIS A 1 93 ? -9.962 12.965 -11.968 1.00 88.19 93 HIS A CA 1
ATOM 712 C C . HIS A 1 93 ? -8.885 14.042 -12.141 1.00 88.19 93 HIS A C 1
ATOM 714 O O . HIS A 1 93 ? -7.830 13.784 -12.715 1.00 88.19 93 HIS A O 1
ATOM 720 N N . ARG A 1 94 ? -9.076 15.231 -11.545 1.00 89.38 94 ARG A N 1
ATOM 721 C CA . ARG A 1 94 ? -8.053 16.304 -11.540 1.00 89.38 94 ARG A CA 1
ATOM 722 C C . ARG A 1 94 ? -6.688 15.808 -11.042 1.00 89.38 94 ARG A C 1
ATOM 724 O O . ARG A 1 94 ? -5.649 16.322 -11.437 1.00 89.38 94 ARG A O 1
ATOM 731 N N . ARG A 1 95 ? -6.702 14.816 -10.151 1.00 90.81 95 ARG A N 1
ATOM 732 C CA . ARG A 1 95 ? -5.513 14.196 -9.557 1.00 90.81 95 ARG A CA 1
ATOM 733 C C . ARG A 1 95 ? -5.211 12.800 -10.112 1.00 90.81 95 ARG A C 1
ATOM 735 O O . ARG A 1 95 ? -4.705 11.974 -9.362 1.00 90.81 95 ARG A O 1
ATOM 742 N N . ALA A 1 96 ? -5.563 12.517 -11.365 1.00 93.31 96 ALA A N 1
ATOM 743 C CA . ALA A 1 96 ? -5.391 11.213 -12.009 1.00 93.31 96 ALA A CA 1
ATOM 744 C C . ALA A 1 96 ? 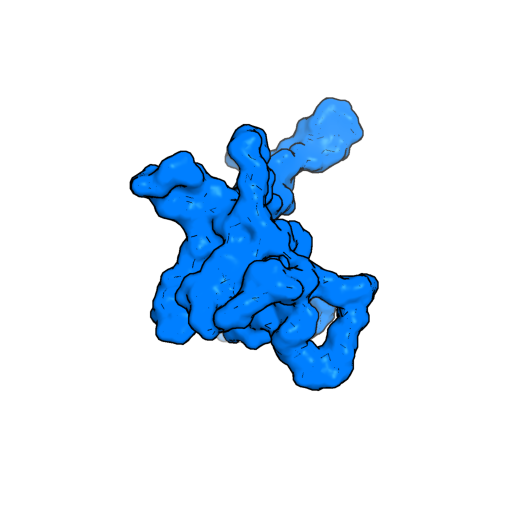-4.021 10.565 -11.733 1.00 93.31 96 ALA A C 1
ATOM 746 O O . ALA A 1 96 ? -2.981 11.219 -11.815 1.00 93.31 96 ALA A O 1
ATOM 747 N N . GLY A 1 97 ? -4.029 9.280 -11.369 1.00 93.50 97 GLY A N 1
ATOM 748 C CA . GLY A 1 97 ? -2.825 8.502 -11.063 1.00 93.50 97 GLY A CA 1
ATOM 749 C C . GLY A 1 97 ? -2.126 8.872 -9.749 1.00 93.50 97 GLY A C 1
ATOM 750 O O . GLY A 1 97 ? -1.119 8.257 -9.399 1.00 93.50 97 GLY A O 1
ATOM 751 N N . VAL A 1 98 ? -2.631 9.854 -8.994 1.00 96.44 98 VAL A N 1
ATOM 752 C CA . VAL A 1 98 ? -2.062 10.226 -7.694 1.00 96.44 98 VAL A CA 1
ATOM 753 C C . VAL A 1 98 ? -2.641 9.357 -6.588 1.00 96.44 98 VAL A C 1
ATOM 755 O O . VAL A 1 98 ? -3.858 9.166 -6.510 1.00 96.44 98 VAL A O 1
ATOM 758 N N . PHE A 1 99 ? -1.761 8.874 -5.711 1.00 96.88 99 PHE A N 1
ATOM 759 C CA . PHE A 1 99 ? -2.134 8.112 -4.526 1.00 96.88 99 PHE A CA 1
ATOM 760 C C . PHE A 1 99 ? -3.073 8.921 -3.624 1.00 96.88 99 PHE A C 1
ATOM 762 O O . PHE A 1 99 ? -2.752 10.053 -3.257 1.00 96.88 99 PHE A O 1
ATOM 769 N N . LYS A 1 100 ? -4.215 8.347 -3.238 1.00 96.69 100 LYS A N 1
ATOM 770 C CA . LYS A 1 100 ? -5.275 9.055 -2.501 1.00 96.69 100 LYS A CA 1
ATOM 771 C C . LYS A 1 100 ? -4.876 9.445 -1.074 1.00 96.69 100 LYS A C 1
ATOM 773 O O . LYS A 1 100 ? -5.305 10.487 -0.588 1.00 96.69 100 LYS A O 1
ATOM 778 N N . GLY A 1 101 ? -4.007 8.670 -0.426 1.00 96.88 101 GLY A N 1
ATOM 779 C CA . GLY A 1 101 ? -3.711 8.811 1.001 1.00 96.88 101 GLY A CA 1
ATOM 780 C C . GLY A 1 101 ? -4.592 7.897 1.849 1.00 96.88 101 GLY A C 1
ATOM 781 O O . GLY A 1 101 ? -5.768 7.710 1.547 1.00 96.88 101 GLY A O 1
ATOM 782 N N . MET A 1 102 ? -4.029 7.336 2.921 1.00 97.38 102 MET A N 1
ATOM 783 C CA . MET A 1 102 ? -4.741 6.364 3.760 1.00 97.38 102 MET A CA 1
ATOM 784 C C . MET A 1 102 ? -6.050 6.908 4.341 1.00 97.38 102 MET A C 1
ATOM 786 O O . MET A 1 102 ? -7.007 6.156 4.429 1.00 97.38 102 MET A O 1
ATOM 790 N N . ALA A 1 103 ? -6.106 8.185 4.737 1.00 97.25 103 ALA A N 1
ATOM 791 C CA . ALA A 1 103 ? -7.320 8.756 5.325 1.00 97.25 103 ALA A CA 1
ATOM 792 C C . ALA A 1 103 ? -8.495 8.744 4.332 1.00 97.25 103 ALA A C 1
ATOM 794 O O . ALA A 1 103 ? -9.570 8.277 4.678 1.00 97.25 103 ALA A O 1
ATOM 795 N N . VAL A 1 104 ? -8.251 9.157 3.083 1.00 96.81 104 VAL A N 1
ATOM 796 C CA . VAL A 1 104 ? -9.266 9.165 2.016 1.00 96.81 104 VAL A CA 1
ATOM 797 C C . VAL A 1 104 ? -9.715 7.744 1.681 1.00 96.81 104 VAL A C 1
ATOM 799 O O . VAL A 1 104 ? -10.907 7.486 1.594 1.00 96.81 104 VAL A O 1
ATOM 802 N N . ILE A 1 10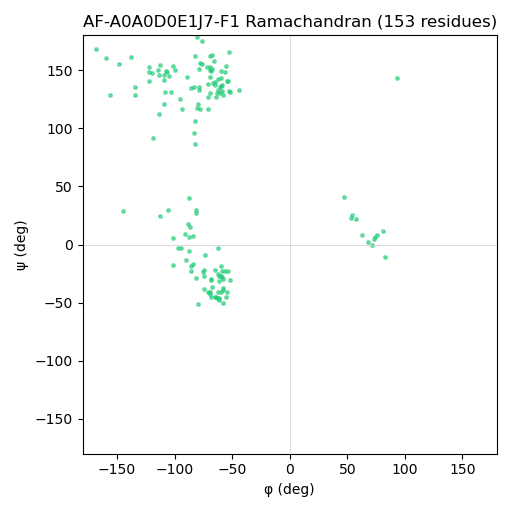5 ? -8.767 6.809 1.539 1.00 96.75 105 ILE A N 1
ATOM 803 C CA . ILE A 1 105 ? -9.077 5.398 1.252 1.00 96.75 105 ILE A CA 1
ATOM 804 C C . ILE A 1 105 ? -9.954 4.800 2.359 1.00 96.75 105 ILE A C 1
ATOM 806 O O . ILE A 1 105 ? -10.885 4.061 2.069 1.00 96.75 105 ILE A O 1
ATOM 810 N N . LEU A 1 106 ? -9.663 5.119 3.622 1.00 96.62 106 LEU A N 1
ATOM 811 C CA . LEU A 1 106 ? -10.424 4.629 4.767 1.00 96.62 106 LEU A CA 1
ATOM 812 C C . LEU A 1 106 ? -11.822 5.256 4.855 1.00 96.62 106 LEU A C 1
ATOM 814 O O . LEU A 1 106 ? -12.778 4.534 5.113 1.00 96.62 106 LEU A O 1
ATOM 818 N N . GLU A 1 107 ? -11.959 6.557 4.597 1.00 96.25 107 GLU A N 1
ATOM 819 C CA . GLU A 1 107 ? -13.266 7.229 4.536 1.00 96.25 107 GLU A CA 1
ATOM 820 C C . GLU A 1 107 ? -14.145 6.657 3.412 1.00 96.25 107 GLU A C 1
ATOM 822 O O . GLU A 1 107 ? -15.328 6.403 3.628 1.00 96.25 107 GLU A O 1
ATOM 827 N N . GLU A 1 108 ? -13.568 6.366 2.240 1.00 95.25 108 GLU A N 1
ATOM 828 C CA . GLU A 1 108 ? -14.258 5.666 1.142 1.00 95.25 108 GLU A CA 1
ATOM 829 C C . GLU A 1 108 ? -14.726 4.253 1.546 1.00 95.25 108 GLU A C 1
ATOM 831 O O . GLU A 1 108 ? -15.766 3.790 1.079 1.00 95.25 108 GLU A O 1
ATOM 836 N N . CYS A 1 109 ? -13.989 3.590 2.441 1.00 94.00 109 CYS A N 1
ATOM 837 C CA . CYS A 1 109 ? -14.337 2.298 3.038 1.00 94.00 109 CYS A CA 1
ATOM 838 C C . CYS A 1 109 ? -15.288 2.415 4.250 1.00 94.00 109 CYS A C 1
ATOM 840 O O . CYS A 1 109 ? -15.522 1.428 4.941 1.00 94.00 109 CYS A O 1
ATOM 842 N N . GLY A 1 110 ? -15.826 3.601 4.554 1.00 93.75 110 GLY A N 1
ATOM 843 C CA . GLY A 1 110 ? -16.777 3.796 5.655 1.00 93.75 110 GLY A CA 1
ATOM 844 C C . GLY A 1 110 ? -16.149 3.924 7.047 1.00 93.75 110 GLY A C 1
ATOM 845 O O . GLY A 1 110 ? -16.869 3.902 8.044 1.00 93.75 110 GLY A O 1
ATOM 846 N N . PHE A 1 111 ? -14.827 4.087 7.150 1.00 93.06 111 PHE A N 1
ATOM 847 C CA . PHE A 1 111 ? -14.180 4.445 8.414 1.00 93.06 111 PHE A CA 1
ATOM 848 C C . PHE A 1 111 ? -14.256 5.957 8.624 1.00 93.06 111 PHE A C 1
ATOM 850 O O . PHE A 1 111 ? -13.422 6.718 8.125 1.00 93.06 111 PHE A O 1
ATOM 857 N N . GLU A 1 112 ? -15.263 6.381 9.380 1.00 92.50 112 GLU A N 1
ATOM 858 C CA . GLU A 1 112 ? -15.450 7.779 9.760 1.00 92.50 112 GLU A CA 1
ATOM 859 C C . GLU A 1 112 ? -14.243 8.315 10.552 1.00 92.50 112 GLU A C 1
ATOM 861 O O . GLU A 1 112 ? -13.539 7.579 11.249 1.00 92.50 112 GLU A O 1
ATOM 866 N N . ASP A 1 113 ? -13.978 9.616 10.416 1.00 90.44 113 ASP A N 1
ATOM 867 C CA . ASP A 1 113 ? -12.902 10.326 11.116 1.00 90.44 113 ASP A CA 1
ATOM 868 C C . ASP A 1 113 ? -11.478 9.780 10.887 1.00 90.44 113 ASP A C 1
ATOM 870 O O . ASP A 1 113 ? -10.553 10.077 11.657 1.00 90.44 113 ASP A O 1
ATOM 874 N N . ALA A 1 114 ? -11.232 9.044 9.796 1.00 94.12 114 ALA A N 1
ATOM 875 C CA . ALA A 1 114 ? -9.889 8.558 9.475 1.00 94.12 114 ALA A CA 1
ATOM 876 C C . ALA A 1 114 ? -8.872 9.705 9.308 1.00 94.12 114 ALA A C 1
ATOM 878 O O . ALA A 1 114 ? -7.682 9.538 9.608 1.00 94.12 114 ALA A O 1
ATOM 879 N N . ILE A 1 115 ? -9.322 10.899 8.908 1.00 94.44 115 ILE A N 1
ATOM 880 C CA . ILE A 1 115 ? -8.500 12.114 8.889 1.00 94.44 115 ILE A CA 1
ATOM 881 C C . ILE A 1 115 ? -7.982 12.534 10.273 1.00 94.44 115 ILE A C 1
ATOM 883 O O . ILE A 1 115 ? -6.908 13.137 10.357 1.00 94.44 115 ILE A O 1
ATOM 887 N N . ASN A 1 116 ? -8.674 12.188 11.358 1.00 94.19 116 ASN A N 1
ATOM 888 C CA . ASN A 1 116 ? -8.278 12.515 12.731 1.00 94.19 116 ASN A CA 1
ATOM 889 C C . ASN A 1 116 ? -7.309 11.476 13.318 1.00 94.19 116 ASN A C 1
ATOM 891 O O . ASN A 1 116 ? -6.553 11.770 14.248 1.00 94.19 116 ASN A O 1
ATOM 895 N N . LEU A 1 117 ? -7.245 10.280 12.728 1.00 93.44 117 LEU A N 1
ATOM 896 C CA . LEU A 1 117 ? -6.314 9.236 13.139 1.00 93.44 117 LEU A CA 1
ATOM 897 C C . LEU A 1 117 ? -4.860 9.597 12.814 1.00 93.44 117 LEU A C 1
ATOM 899 O O . LEU A 1 117 ? -4.536 10.318 11.866 1.00 93.44 117 LEU A O 1
ATOM 903 N N . LYS A 1 118 ? -3.924 9.058 13.595 1.00 94.06 118 LYS A N 1
ATOM 904 C CA . LYS A 1 118 ? -2.495 9.134 13.256 1.00 94.06 118 LYS A CA 1
ATOM 905 C C . LYS A 1 118 ? -2.221 8.292 12.009 1.00 94.06 118 LYS A C 1
ATOM 907 O O . LYS A 1 118 ? -2.873 7.276 11.793 1.00 94.06 118 LYS A O 1
ATOM 912 N N . ALA A 1 119 ? -1.207 8.674 11.230 1.00 93.94 119 ALA A N 1
ATOM 913 C CA . ALA A 1 119 ? -0.766 7.884 10.077 1.00 93.94 119 ALA A CA 1
ATOM 914 C C . ALA A 1 119 ? -0.358 6.463 10.504 1.00 93.94 119 ALA A C 1
ATOM 916 O O . ALA A 1 119 ? -0.848 5.474 9.968 1.00 93.94 119 ALA A O 1
ATOM 917 N N . GLN A 1 120 ? 0.501 6.385 11.522 1.00 92.25 120 GLN A N 1
ATOM 918 C CA . GLN A 1 120 ? 1.017 5.151 12.103 1.00 92.25 120 GLN A CA 1
ATOM 919 C C . GLN A 1 120 ? 1.280 5.333 13.604 1.00 92.25 120 GLN A C 1
ATOM 921 O O . GLN A 1 120 ? 1.526 6.450 14.072 1.00 92.25 120 GLN A O 1
ATOM 926 N N . CYS A 1 121 ? 1.262 4.236 14.361 1.00 89.31 121 CYS A N 1
ATOM 927 C CA . CYS A 1 121 ? 1.732 4.217 15.745 1.00 89.31 121 CYS A CA 1
ATOM 928 C C . CYS A 1 121 ? 3.254 4.400 15.807 1.00 89.31 121 CYS A C 1
ATOM 930 O O . CYS A 1 121 ? 3.986 4.001 14.898 1.00 89.31 121 CYS A O 1
ATOM 932 N N . LYS A 1 122 ? 3.742 4.993 16.900 1.00 85.88 122 LYS A N 1
ATOM 933 C CA . LYS A 1 122 ? 5.182 5.150 17.127 1.00 85.88 122 LYS A CA 1
ATOM 934 C C . LYS A 1 122 ? 5.838 3.766 17.218 1.00 85.88 122 LYS A C 1
ATOM 936 O O . LYS A 1 122 ? 5.318 2.887 17.900 1.00 85.88 122 LYS A O 1
ATOM 941 N N . ASP A 1 123 ? 6.953 3.585 16.514 1.00 80.56 123 ASP A N 1
ATOM 942 C CA . ASP A 1 123 ? 7.761 2.355 16.487 1.00 80.56 123 ASP A CA 1
A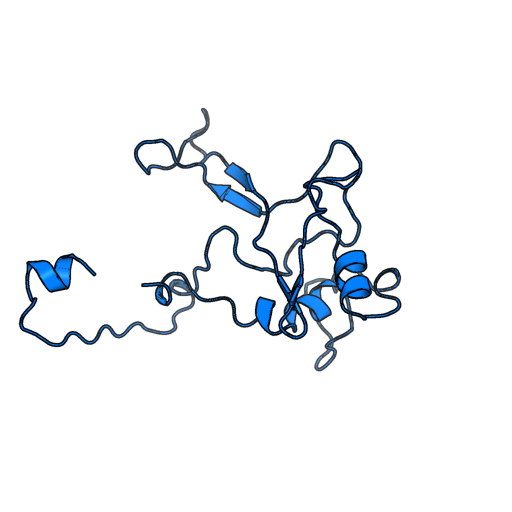TOM 943 C C . ASP A 1 123 ? 6.983 1.071 16.135 1.00 80.56 123 ASP A C 1
ATOM 945 O O . ASP A 1 123 ? 7.369 -0.011 16.567 1.00 80.56 123 ASP A O 1
ATOM 949 N N . PHE A 1 124 ? 5.858 1.177 15.409 1.00 72.69 124 PHE A N 1
ATOM 950 C CA . PHE A 1 124 ? 4.941 0.052 15.146 1.00 72.69 124 PHE A CA 1
ATOM 951 C C . PHE A 1 124 ? 4.468 -0.675 16.417 1.00 72.69 124 PHE A C 1
ATOM 953 O O . PHE A 1 124 ? 4.018 -1.819 16.378 1.00 72.69 124 PHE A O 1
ATOM 960 N N . LYS A 1 125 ? 4.526 0.009 17.565 1.00 78.12 125 LYS A N 1
ATOM 961 C CA . LYS A 1 125 ? 4.002 -0.485 18.834 1.00 78.12 125 LYS A CA 1
ATOM 962 C C . LYS A 1 125 ? 2.509 -0.210 18.868 1.00 78.12 125 LYS A C 1
ATOM 964 O O . LYS A 1 125 ? 2.055 0.841 19.323 1.00 78.12 125 LYS A O 1
ATOM 969 N N . PHE A 1 126 ? 1.754 -1.146 18.314 1.00 74.56 126 PHE A N 1
ATOM 970 C CA . PHE A 1 126 ? 0.304 -1.155 18.429 1.00 74.56 126 PHE A CA 1
ATOM 971 C C . PHE A 1 126 ? -0.073 -1.525 19.867 1.00 74.56 126 PHE A C 1
ATOM 973 O O . PHE A 1 126 ? 0.546 -2.410 20.463 1.00 74.56 126 PHE A O 1
ATOM 980 N N . MET A 1 127 ? -1.069 -0.841 20.440 1.00 68.25 127 MET A N 1
ATOM 981 C CA . MET A 1 127 ? -1.678 -1.339 21.674 1.00 68.25 127 MET A CA 1
ATOM 982 C C . MET A 1 127 ? -2.229 -2.735 21.386 1.00 68.25 127 MET A C 1
ATOM 984 O O . MET A 1 127 ? -2.793 -2.958 20.311 1.00 68.25 127 MET A O 1
ATOM 988 N N . LYS A 1 128 ? -2.025 -3.676 22.315 1.00 65.56 128 LYS A N 1
ATOM 989 C CA . LYS A 1 128 ? -2.600 -5.018 22.188 1.00 65.56 128 LYS A CA 1
ATOM 990 C C . LYS A 1 128 ? -4.106 -4.874 21.953 1.00 65.56 128 LYS A C 1
ATOM 992 O O . LYS A 1 128 ? -4.747 -4.047 22.594 1.00 65.56 128 LYS A O 1
ATOM 997 N N . ASP A 1 129 ? -4.600 -5.596 20.953 1.00 70.50 129 ASP A N 1
ATOM 998 C CA . ASP A 1 129 ? -6.014 -5.674 20.558 1.00 70.50 129 ASP A CA 1
ATOM 999 C C . ASP A 1 129 ? -6.637 -4.396 19.965 1.00 70.50 129 ASP A C 1
ATOM 1001 O O . ASP A 1 129 ? -7.792 -4.403 19.546 1.00 70.50 129 ASP A O 1
ATOM 1005 N N . ALA A 1 130 ? -5.869 -3.313 19.805 1.00 79.06 130 ALA A N 1
ATOM 1006 C CA . ALA A 1 130 ? -6.343 -2.130 19.094 1.00 79.06 130 ALA A CA 1
ATOM 1007 C C . ALA A 1 130 ? -6.200 -2.310 17.570 1.00 79.06 130 ALA A C 1
ATOM 1009 O O . ALA A 1 130 ? -5.103 -2.230 17.005 1.00 79.06 130 ALA A O 1
ATOM 1010 N N . THR A 1 131 ? -7.322 -2.526 16.886 1.00 81.50 131 THR A N 1
ATOM 1011 C CA . THR A 1 131 ? -7.403 -2.599 15.414 1.00 81.50 131 THR A CA 1
ATOM 1012 C C . THR A 1 131 ? -7.573 -1.220 14.763 1.00 81.50 131 THR A C 1
ATOM 1014 O O . THR A 1 131 ? -7.135 -1.021 13.635 1.00 81.50 131 THR A O 1
ATOM 1017 N N . HIS A 1 132 ? -8.089 -0.223 15.497 1.00 89.00 132 HIS A N 1
ATOM 1018 C CA . HIS A 1 132 ? -8.400 1.121 14.973 1.00 89.00 132 HIS A CA 1
ATOM 1019 C C . HIS A 1 132 ? -7.524 2.260 15.521 1.00 89.00 132 HIS A C 1
ATOM 1021 O O . HIS A 1 132 ? -7.918 3.420 15.534 1.00 89.00 132 HIS A O 1
ATOM 1027 N N . CYS A 1 133 ? -6.303 1.969 15.977 1.00 89.56 133 CYS A N 1
ATOM 1028 C CA . CYS A 1 133 ? -5.452 2.985 16.615 1.00 89.56 133 CYS A CA 1
ATOM 1029 C C . CYS A 1 133 ? -4.798 3.999 15.650 1.00 89.56 133 CYS A C 1
ATOM 1031 O O . CYS A 1 133 ? -4.370 5.072 16.078 1.00 89.56 133 CYS A O 1
ATOM 1033 N N . CYS A 1 134 ? -4.629 3.651 14.372 1.00 92.69 134 CYS A N 1
ATOM 1034 C CA . CYS A 1 134 ? -4.044 4.514 13.341 1.00 92.69 134 CYS A CA 1
ATOM 1035 C C . CYS A 1 134 ? -4.455 4.029 11.945 1.00 92.69 134 CYS A C 1
ATOM 1037 O O . CYS A 1 134 ? -4.799 2.856 11.793 1.00 92.69 134 CYS A O 1
ATOM 1039 N N . CYS A 1 135 ? -4.357 4.888 10.925 1.00 95.00 135 CYS A N 1
ATOM 1040 C CA . CYS A 1 135 ? -4.755 4.535 9.558 1.00 95.00 135 CYS A CA 1
ATOM 1041 C C . CYS A 1 135 ? -4.032 3.274 9.054 1.00 95.00 135 CYS A C 1
ATOM 1043 O O . CYS A 1 135 ? -4.661 2.359 8.533 1.00 95.00 135 CYS A O 1
ATOM 1045 N N . CYS A 1 136 ? -2.713 3.201 9.278 1.00 93.38 136 CYS A N 1
ATOM 1046 C CA . CYS A 1 136 ? -1.898 2.052 8.888 1.00 93.38 136 CYS A CA 1
ATOM 1047 C C . CYS A 1 136 ? -2.396 0.745 9.527 1.00 93.38 136 CYS A C 1
ATOM 1049 O O . CYS A 1 136 ? -2.427 -0.280 8.855 1.00 93.38 136 CYS A O 1
ATOM 1051 N N . ARG A 1 137 ? -2.828 0.770 10.798 1.00 92.44 137 ARG A N 1
ATOM 1052 C CA . ARG A 1 137 ? -3.321 -0.432 11.487 1.00 92.44 137 ARG A CA 1
ATOM 1053 C C . ARG A 1 137 ? -4.656 -0.901 10.918 1.00 92.44 137 ARG A C 1
ATOM 1055 O O . ARG A 1 137 ? -4.787 -2.096 10.698 1.00 92.44 137 ARG A O 1
ATOM 1062 N N . ILE A 1 138 ? -5.577 0.026 10.642 1.00 93.75 138 ILE A N 1
ATOM 1063 C CA . ILE A 1 138 ? -6.894 -0.302 10.075 1.00 93.75 138 ILE A CA 1
ATOM 1064 C C . ILE A 1 138 ? -6.733 -0.959 8.708 1.00 93.75 138 ILE A C 1
ATOM 1066 O O . ILE A 1 138 ? -7.322 -2.013 8.476 1.00 93.75 138 ILE A O 1
ATOM 1070 N N . LEU A 1 139 ? -5.903 -0.370 7.837 1.00 93.88 139 LEU A N 1
ATOM 1071 C CA . LEU A 1 139 ? -5.587 -0.943 6.526 1.00 93.88 139 LEU A CA 1
ATOM 1072 C C . LEU A 1 139 ? -4.907 -2.304 6.666 1.00 93.88 139 LEU A C 1
ATOM 1074 O O . LEU A 1 139 ? -5.319 -3.259 6.030 1.00 93.88 139 LEU A O 1
ATOM 1078 N N . TYR A 1 140 ? -3.913 -2.420 7.549 1.00 90.44 140 TYR A N 1
ATOM 1079 C CA . TYR A 1 140 ? -3.190 -3.676 7.763 1.00 90.44 140 TYR A CA 1
ATOM 1080 C C . TYR A 1 140 ? -4.094 -4.824 8.230 1.00 90.44 140 TYR A C 1
ATOM 1082 O O . TYR A 1 140 ? -3.759 -5.979 8.003 1.00 90.44 140 TYR A O 1
ATOM 1090 N N . THR A 1 141 ? -5.204 -4.528 8.908 1.00 90.38 141 THR A N 1
ATOM 1091 C CA . THR A 1 141 ? -6.171 -5.539 9.359 1.00 90.38 141 THR A CA 1
ATOM 1092 C C . THR A 1 141 ? -7.246 -5.875 8.326 1.00 90.38 141 THR A C 1
ATOM 1094 O O . THR A 1 141 ? -8.037 -6.777 8.586 1.00 90.38 141 THR A O 1
ATOM 1097 N N . GLN A 1 142 ? -7.300 -5.175 7.187 1.00 91.12 142 GLN A N 1
ATOM 1098 C CA . GLN A 1 142 ? -8.245 -5.519 6.126 1.00 91.12 142 GLN A CA 1
ATOM 1099 C C . GLN A 1 142 ? -7.854 -6.849 5.459 1.00 91.12 142 GLN A C 1
ATOM 1101 O O . GLN A 1 142 ? -6.656 -7.123 5.314 1.00 91.12 142 GLN A O 1
ATOM 1106 N N . PRO A 1 143 ? -8.830 -7.683 5.051 1.00 90.06 143 PRO A N 1
ATOM 1107 C CA . PRO A 1 143 ? -8.557 -9.010 4.498 1.00 90.06 143 PRO A CA 1
ATOM 1108 C C . PRO A 1 143 ? -7.596 -9.000 3.305 1.00 90.06 143 PRO A C 1
ATOM 1110 O O . PRO A 1 143 ? -6.689 -9.824 3.248 1.00 90.06 143 PRO A O 1
ATOM 1113 N N . ASP A 1 144 ? -7.735 -8.034 2.402 1.00 90.69 144 ASP A N 1
ATOM 1114 C CA . ASP A 1 144 ? -6.921 -7.872 1.194 1.00 90.69 144 ASP A CA 1
ATOM 1115 C C . ASP A 1 144 ? -5.460 -7.483 1.481 1.00 90.69 144 ASP A C 1
ATOM 1117 O O . ASP A 1 144 ? -4.560 -7.883 0.747 1.00 90.69 144 ASP A O 1
ATOM 1121 N N . PHE A 1 145 ? -5.186 -6.765 2.574 1.00 89.12 145 PHE A N 1
ATOM 1122 C CA . PHE A 1 145 ? -3.818 -6.445 3.008 1.00 89.12 145 PHE A CA 1
ATOM 1123 C C . PHE A 1 145 ? -3.144 -7.595 3.778 1.00 89.12 145 PHE A C 1
ATOM 1125 O O . PHE A 1 145 ? -1.907 -7.718 3.765 1.00 89.12 145 PHE A O 1
ATOM 1132 N N . VAL A 1 146 ? -3.935 -8.429 4.460 1.00 86.19 146 VAL A N 1
ATOM 1133 C CA . VAL A 1 146 ? -3.443 -9.599 5.205 1.00 86.19 146 VAL A CA 1
ATOM 1134 C C . VAL A 1 146 ? -3.179 -10.766 4.256 1.00 86.19 146 VAL A C 1
ATOM 1136 O O . VAL A 1 146 ? -2.075 -11.315 4.266 1.00 86.19 146 VAL A O 1
ATOM 1139 N N . MET A 1 147 ? -4.163 -11.105 3.424 1.00 81.69 147 MET A N 1
ATOM 1140 C CA . MET A 1 147 ? -4.193 -12.287 2.554 1.00 81.69 147 MET A CA 1
ATOM 1141 C C . MET A 1 147 ? -3.544 -12.040 1.190 1.00 81.69 147 MET A C 1
ATOM 1143 O O . MET A 1 147 ? -4.038 -12.476 0.156 1.00 81.69 147 MET A O 1
ATOM 1147 N N . VAL A 1 148 ? -2.431 -11.314 1.175 1.00 80.62 148 VAL A N 1
ATOM 1148 C CA . VAL A 1 148 ? -1.675 -11.100 -0.057 1.00 80.62 148 VAL A CA 1
ATOM 1149 C C . VAL A 1 148 ? -0.869 -12.354 -0.366 1.00 80.62 148 VAL A C 1
ATOM 1151 O O . VAL A 1 148 ? 0.042 -12.687 0.400 1.00 80.62 148 VAL A O 1
ATOM 1154 N N . GLU A 1 149 ? -1.187 -12.989 -1.494 1.00 79.94 149 GLU A N 1
ATOM 1155 C CA . GLU A 1 149 ? -0.505 -14.184 -1.995 1.00 79.94 149 GLU A CA 1
ATOM 1156 C C . GLU A 1 149 ? 1.006 -13.970 -2.126 1.00 79.94 149 GLU A C 1
ATOM 1158 O O . GLU A 1 149 ? 1.512 -12.904 -2.522 1.00 79.94 149 GLU A O 1
ATOM 1163 N N . LEU A 1 150 ? 1.744 -15.013 -1.766 1.00 82.06 150 LEU A N 1
ATOM 1164 C CA . LEU A 1 150 ? 3.182 -15.069 -1.971 1.00 82.06 150 LEU A CA 1
ATOM 1165 C C . LEU A 1 150 ? 3.472 -15.428 -3.428 1.00 82.06 150 LEU A C 1
ATOM 1167 O O . LEU A 1 150 ? 2.728 -16.177 -4.049 1.00 82.06 150 LEU A O 1
ATOM 1171 N N . LEU A 1 151 ? 4.610 -14.982 -3.967 1.00 83.50 151 LEU A N 1
ATOM 1172 C CA . LEU A 1 151 ? 5.011 -15.351 -5.335 1.00 83.50 151 LEU A CA 1
ATOM 1173 C C . LEU A 1 151 ? 5.155 -16.868 -5.532 1.00 83.50 151 LEU A C 1
ATOM 1175 O O . LEU A 1 151 ? 5.086 -17.357 -6.652 1.00 83.50 151 LEU A O 1
ATOM 1179 N N . LEU A 1 152 ? 5.378 -17.614 -4.452 1.00 78.00 152 LEU A N 1
ATOM 1180 C CA . LEU A 1 152 ? 5.438 -19.073 -4.494 1.00 78.00 152 LEU A CA 1
ATOM 1181 C C . LEU A 1 152 ? 4.064 -19.731 -4.653 1.00 78.00 152 LEU A C 1
ATOM 1183 O O . LEU A 1 152 ? 4.004 -20.868 -5.099 1.00 78.00 152 LEU A O 1
ATOM 1187 N N . GLU A 1 153 ? 2.985 -19.038 -4.290 1.00 73.88 153 GLU A N 1
ATOM 1188 C CA . GLU A 1 153 ? 1.609 -19.543 -4.368 1.00 73.88 153 GLU A CA 1
ATOM 1189 C C . GLU A 1 153 ? 0.957 -19.229 -5.726 1.00 73.88 153 GLU A C 1
ATOM 1191 O O . GLU A 1 153 ? -0.072 -19.803 -6.063 1.00 73.88 153 GLU A O 1
ATOM 1196 N N . THR A 1 154 ? 1.564 -18.349 -6.531 1.00 66.44 154 THR A N 1
ATOM 1197 C CA . THR A 1 154 ? 1.019 -17.864 -7.813 1.00 66.44 154 THR A CA 1
ATOM 1198 C C . THR A 1 154 ? 1.379 -18.724 -9.042 1.00 66.44 154 THR A C 1
ATOM 1200 O O . THR A 1 154 ? 1.296 -18.226 -10.167 1.00 66.44 154 THR A O 1
ATOM 1203 N N . HIS A 1 155 ? 1.812 -19.981 -8.868 1.00 56.91 155 HIS A N 1
ATOM 1204 C CA . HIS A 1 155 ? 2.376 -20.826 -9.939 1.00 56.91 155 HIS A CA 1
ATOM 1205 C C . HIS A 1 155 ? 1.802 -22.240 -10.026 1.00 56.91 155 HIS A C 1
ATOM 1207 O O . HIS A 1 155 ? 1.548 -22.850 -8.967 1.00 56.91 155 HIS A O 1
#

pLDDT: mean 87.14, std 8.84, range [56.91, 97.38]

Mean predicted aligned error: 7.92 Å